Protein AF-A0A382SF83-F1 (afdb_monomer_lite)

Radius of gyration: 15.13 Å; chains: 1; bounding box: 39×24×41 Å

InterPro domains:
  IPR010982 Lambda repressor-like, DNA-binding domain superfamily [SSF47413] (2-53)

Structure (mmCIF, N/CA/C/O backbone):
data_AF-A0A382SF83-F1
#
_entry.id   AF-A0A382SF83-F1
#
loop_
_atom_site.group_PDB
_atom_site.id
_atom_site.type_symbol
_atom_site.label_atom_id
_atom_site.label_alt_id
_atom_site.label_comp_id
_atom_site.label_asym_id
_atom_site.label_entity_id
_atom_site.label_seq_id
_atom_site.pdbx_PDB_ins_code
_atom_site.Cartn_x
_atom_site.Cartn_y
_atom_site.Cartn_z
_atom_site.occupancy
_atom_site.B_iso_or_equiv
_atom_site.auth_seq_id
_atom_site.auth_comp_id
_atom_site.auth_asym_id
_atom_site.auth_atom_id
_atom_site.pdbx_PDB_model_num
ATOM 1 N N . MET A 1 1 ? -10.165 9.169 -6.298 1.00 89.06 1 MET A N 1
ATOM 2 C CA . MET A 1 1 ? -9.022 8.776 -5.436 1.00 89.06 1 MET A CA 1
ATOM 3 C C . MET A 1 1 ? -8.700 7.308 -5.700 1.00 89.06 1 MET A C 1
ATOM 5 O O . MET A 1 1 ? -9.642 6.532 -5.744 1.00 89.06 1 MET A O 1
ATOM 9 N N . LYS A 1 2 ? -7.432 6.914 -5.899 1.00 94.81 2 LYS A N 1
ATOM 10 C CA . LYS A 1 2 ? -7.041 5.495 -6.081 1.00 94.81 2 LYS A CA 1
ATOM 11 C C . LYS A 1 2 ? -6.631 4.865 -4.742 1.00 94.81 2 LYS A C 1
ATOM 13 O O . LYS A 1 2 ? -6.110 5.567 -3.877 1.00 94.81 2 LYS A O 1
ATOM 18 N N . PHE A 1 3 ? -6.817 3.551 -4.590 1.00 96.25 3 PHE A N 1
ATOM 19 C CA . PHE A 1 3 ? -6.477 2.808 -3.365 1.00 96.25 3 PHE A CA 1
ATOM 20 C C . PHE A 1 3 ? -5.038 3.054 -2.888 1.00 96.25 3 PHE A C 1
ATOM 22 O O . PHE A 1 3 ? -4.833 3.456 -1.746 1.00 96.25 3 PHE A O 1
ATOM 29 N N . HIS A 1 4 ? -4.051 2.859 -3.765 1.00 96.38 4 HIS A N 1
ATOM 30 C CA . HIS A 1 4 ? -2.633 2.948 -3.407 1.00 96.38 4 HIS A CA 1
ATOM 31 C C . HIS A 1 4 ? -2.219 4.365 -2.981 1.00 96.38 4 HIS A C 1
ATOM 33 O O . HIS A 1 4 ? -1.430 4.523 -2.050 1.00 96.38 4 HIS A O 1
ATOM 39 N N . LEU A 1 5 ? -2.812 5.398 -3.591 1.00 96.94 5 LEU A N 1
ATOM 40 C CA . LEU A 1 5 ? -2.595 6.794 -3.202 1.00 96.94 5 LEU A CA 1
ATOM 41 C C . LEU A 1 5 ? -3.116 7.054 -1.789 1.00 96.94 5 LEU A C 1
ATOM 43 O O . LEU A 1 5 ? -2.399 7.611 -0.961 1.00 96.94 5 LEU A O 1
ATOM 47 N N . TYR A 1 6 ? -4.339 6.608 -1.500 1.00 97.56 6 TYR A N 1
ATOM 48 C CA . TYR A 1 6 ? -4.949 6.802 -0.188 1.00 97.56 6 TYR A CA 1
ATOM 49 C C . TYR A 1 6 ? -4.226 6.008 0.911 1.00 97.56 6 TYR A C 1
ATOM 51 O O . TYR A 1 6 ? -3.936 6.543 1.981 1.00 97.56 6 TYR A O 1
ATOM 59 N N . LEU A 1 7 ? -3.842 4.761 0.619 1.00 97.50 7 LEU A N 1
ATOM 60 C CA . LEU A 1 7 ? -3.023 3.930 1.503 1.00 97.50 7 LEU A CA 1
ATOM 61 C C . LEU A 1 7 ? -1.705 4.634 1.862 1.00 97.50 7 LEU A C 1
ATOM 63 O O . LEU A 1 7 ? -1.361 4.766 3.039 1.00 97.50 7 LEU A O 1
ATOM 67 N N . LYS A 1 8 ? -0.990 5.133 0.847 1.00 97.00 8 LYS A N 1
ATOM 68 C CA . LYS A 1 8 ? 0.284 5.837 1.019 1.00 97.00 8 LYS A CA 1
ATOM 69 C C . LYS A 1 8 ? 0.114 7.140 1.804 1.00 97.00 8 LYS A C 1
ATOM 71 O O . LYS A 1 8 ? 0.955 7.449 2.646 1.00 97.00 8 LYS A O 1
ATOM 76 N N . GLN A 1 9 ? -0.972 7.882 1.577 1.00 96.69 9 GLN A N 1
ATOM 77 C CA . GLN A 1 9 ? -1.297 9.095 2.336 1.00 96.69 9 GLN A CA 1
ATOM 78 C C . GLN A 1 9 ? -1.487 8.799 3.828 1.00 96.69 9 GLN A C 1
ATOM 80 O O . GLN A 1 9 ? -0.855 9.454 4.660 1.00 96.69 9 GLN A O 1
ATOM 85 N N . LEU A 1 10 ? -2.293 7.787 4.174 1.00 96.50 10 LEU A N 1
ATOM 86 C CA . LEU A 1 10 ? -2.493 7.367 5.566 1.00 96.50 10 LEU A CA 1
ATOM 87 C C . LEU A 1 10 ? -1.172 6.956 6.220 1.00 96.50 10 LEU A C 1
ATOM 89 O O . LEU A 1 10 ? -0.874 7.383 7.339 1.00 96.50 10 LEU A O 1
ATOM 93 N N . ARG A 1 11 ? -0.344 6.191 5.497 1.00 96.56 11 ARG A N 1
ATOM 94 C CA . ARG A 1 11 ? 0.975 5.792 5.983 1.00 96.56 11 ARG A CA 1
ATOM 95 C C . ARG A 1 11 ? 1.871 7.002 6.244 1.00 96.56 11 ARG A C 1
ATOM 97 O O . ARG A 1 11 ? 2.387 7.134 7.345 1.00 96.56 11 ARG A O 1
ATOM 104 N N . ILE A 1 12 ? 2.070 7.893 5.272 1.00 96.00 12 ILE A N 1
ATOM 105 C CA . ILE A 1 12 ? 2.972 9.050 5.427 1.00 96.00 12 ILE A CA 1
ATOM 106 C C . ILE A 1 12 ? 2.533 9.941 6.592 1.00 96.00 12 ILE A C 1
ATOM 108 O O . ILE A 1 12 ? 3.378 10.425 7.346 1.00 96.00 12 ILE A O 1
ATOM 112 N N . LYS A 1 13 ? 1.219 10.129 6.756 1.00 95.12 13 LYS A N 1
ATOM 113 C CA . LYS A 1 13 ? 0.654 10.987 7.799 1.00 95.12 13 LYS A CA 1
ATOM 114 C C . LYS A 1 13 ? 0.940 10.468 9.209 1.00 95.12 13 LYS A C 1
ATOM 116 O O . LYS A 1 13 ? 1.187 11.279 10.095 1.00 95.12 13 LYS A O 1
ATOM 121 N N . ARG A 1 14 ? 0.885 9.149 9.432 1.00 93.38 14 ARG A N 1
ATOM 122 C CA . ARG A 1 14 ? 0.871 8.578 10.794 1.00 93.38 14 ARG A CA 1
ATOM 123 C C . ARG A 1 14 ? 1.957 7.545 11.088 1.00 93.38 14 ARG A C 1
ATOM 125 O O . ARG A 1 14 ? 2.256 7.307 12.250 1.00 93.38 14 ARG A O 1
ATOM 132 N N . PHE A 1 15 ? 2.585 6.966 10.069 1.00 92.69 15 PHE A N 1
ATOM 133 C CA . PHE A 1 15 ? 3.624 5.946 10.216 1.00 92.69 15 PHE A CA 1
ATOM 134 C C . PHE A 1 15 ? 4.747 6.127 9.178 1.00 92.69 15 PHE A C 1
ATOM 136 O O . PHE A 1 15 ? 4.824 5.445 8.151 1.00 92.69 15 PHE A O 1
ATOM 143 N N . LYS A 1 16 ? 5.652 7.079 9.439 1.00 91.88 16 LYS A N 1
ATOM 144 C CA . LYS A 1 16 ? 6.702 7.481 8.482 1.00 91.88 16 LYS A CA 1
ATOM 145 C C . LYS A 1 16 ? 7.709 6.370 8.162 1.00 91.88 16 LYS A C 1
ATOM 147 O O . LYS A 1 16 ? 8.140 6.280 7.012 1.00 91.88 16 LYS A O 1
ATOM 152 N N . ASP A 1 17 ? 8.045 5.521 9.134 1.00 94.62 17 ASP A N 1
ATOM 153 C CA . ASP A 1 17 ? 9.006 4.428 8.958 1.00 94.62 17 ASP A CA 1
ATOM 154 C C . ASP A 1 17 ? 8.367 3.215 8.265 1.00 94.62 17 ASP A C 1
ATOM 156 O O . ASP A 1 17 ? 7.779 2.329 8.889 1.00 94.62 17 ASP A O 1
ATOM 160 N N . THR A 1 18 ? 8.513 3.152 6.943 1.00 94.38 18 THR A N 1
ATOM 161 C CA . THR A 1 18 ? 8.000 2.031 6.149 1.00 94.38 18 THR A CA 1
ATOM 162 C C . THR A 1 18 ? 8.653 0.700 6.528 1.00 94.38 18 THR A C 1
ATOM 164 O O . THR A 1 18 ? 7.973 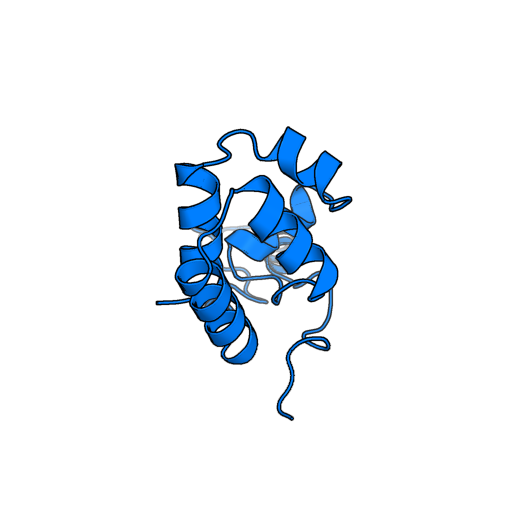-0.322 6.496 1.00 94.38 18 THR A O 1
ATOM 167 N N . LYS A 1 19 ? 9.942 0.674 6.909 1.00 95.19 19 LYS A N 1
ATOM 168 C CA . LYS A 1 19 ? 10.654 -0.578 7.222 1.00 95.19 19 LYS A CA 1
ATOM 169 C C . LYS A 1 19 ? 10.080 -1.204 8.488 1.00 95.19 19 LYS A C 1
ATOM 171 O O . LYS A 1 19 ? 9.720 -2.380 8.472 1.00 95.19 19 LYS A O 1
ATOM 176 N N . LYS A 1 20 ? 9.926 -0.409 9.548 1.00 96.06 20 LYS A N 1
ATOM 177 C CA . LYS A 1 20 ? 9.314 -0.861 10.802 1.00 96.06 20 LYS A CA 1
ATOM 178 C C . LYS A 1 20 ? 7.873 -1.322 10.588 1.00 96.06 20 LYS A C 1
ATOM 180 O O . LYS A 1 20 ? 7.496 -2.379 11.086 1.00 96.06 20 LYS A O 1
ATOM 185 N N . MET A 1 21 ? 7.091 -0.592 9.791 1.00 96.38 21 MET A N 1
ATOM 186 C CA . MET A 1 21 ? 5.714 -0.986 9.484 1.00 96.38 21 MET A CA 1
ATOM 187 C C . MET A 1 21 ? 5.649 -2.336 8.765 1.00 96.38 21 MET A C 1
ATOM 189 O O . MET A 1 21 ? 4.856 -3.189 9.144 1.00 96.38 21 MET A O 1
ATOM 193 N N . CYS A 1 22 ? 6.490 -2.542 7.749 1.00 96.56 22 CYS A N 1
ATOM 194 C CA . CYS A 1 22 ? 6.538 -3.790 6.986 1.00 96.56 22 CYS A CA 1
ATOM 195 C C . CYS A 1 22 ? 6.836 -4.992 7.895 1.00 96.56 22 CYS A C 1
ATOM 197 O O . CYS A 1 22 ? 6.139 -6.004 7.820 1.00 96.56 22 CYS A O 1
ATOM 199 N N . ILE A 1 23 ? 7.787 -4.840 8.826 1.00 96.69 23 ILE A N 1
ATOM 200 C CA . ILE A 1 23 ? 8.104 -5.858 9.840 1.00 96.69 23 ILE A CA 1
ATOM 201 C C . ILE A 1 23 ? 6.872 -6.166 10.704 1.00 96.69 23 ILE A C 1
ATOM 203 O O . ILE A 1 23 ? 6.504 -7.328 10.852 1.00 96.69 23 ILE A O 1
ATOM 207 N N . MET A 1 24 ? 6.187 -5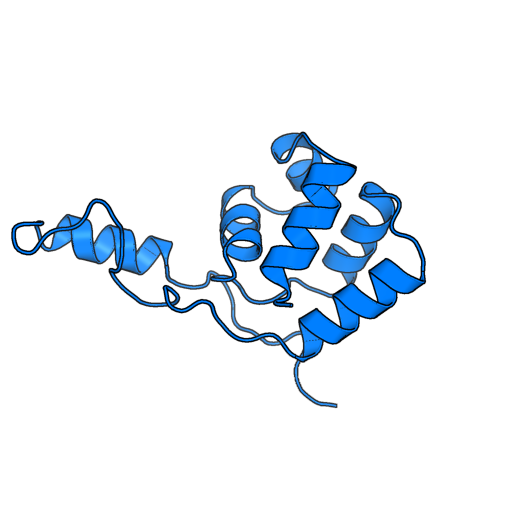.141 11.220 1.00 96.44 24 MET A N 1
ATOM 208 C CA . MET A 1 24 ? 4.991 -5.318 12.062 1.00 96.44 24 MET A CA 1
ATOM 209 C C . MET A 1 24 ? 3.800 -5.925 11.300 1.00 96.44 24 MET A C 1
ATOM 211 O O . MET A 1 24 ? 2.979 -6.635 11.880 1.00 96.44 24 MET A O 1
ATOM 215 N N . LEU A 1 25 ? 3.695 -5.658 9.997 1.00 95.75 25 LEU A N 1
ATOM 216 C CA . LEU A 1 25 ? 2.674 -6.240 9.127 1.00 95.75 25 LEU A CA 1
ATOM 217 C C . LEU A 1 25 ? 2.994 -7.679 8.707 1.00 95.75 25 LEU A C 1
ATOM 219 O O . LEU A 1 25 ? 2.078 -8.389 8.285 1.00 95.75 25 LEU A O 1
ATOM 223 N N . GLY A 1 26 ? 4.254 -8.111 8.823 1.00 95.06 26 GLY A N 1
ATOM 224 C CA . GLY A 1 26 ? 4.727 -9.387 8.287 1.00 95.06 26 GLY A CA 1
ATOM 225 C C . GLY A 1 26 ? 4.732 -9.411 6.756 1.00 95.06 26 GLY A C 1
ATOM 226 O O . GLY A 1 26 ? 4.425 -10.438 6.156 1.00 95.06 26 GLY A O 1
ATOM 227 N N . VAL A 1 27 ? 5.012 -8.270 6.119 1.00 95.00 27 VAL A N 1
ATOM 228 C CA . VAL A 1 27 ? 5.054 -8.111 4.657 1.00 95.00 27 VAL A CA 1
ATOM 229 C C . VAL A 1 27 ? 6.439 -7.610 4.265 1.00 95.00 27 VAL A C 1
ATOM 231 O O . VAL A 1 27 ? 6.993 -6.748 4.945 1.00 95.00 27 VAL A O 1
ATOM 234 N N . SER A 1 28 ? 7.019 -8.130 3.180 1.00 95.88 28 SER A N 1
ATOM 235 C CA . SER A 1 28 ? 8.317 -7.639 2.709 1.00 95.88 28 SER A CA 1
ATOM 236 C C . SER A 1 28 ? 8.216 -6.188 2.224 1.00 95.88 28 SER A C 1
ATOM 238 O O . SER A 1 28 ? 7.174 -5.731 1.742 1.00 95.88 28 SER A O 1
ATOM 240 N N . LYS A 1 29 ? 9.320 -5.446 2.346 1.00 94.94 29 LYS A N 1
ATOM 241 C CA . LYS A 1 29 ? 9.374 -4.038 1.936 1.00 94.94 29 LYS A CA 1
ATOM 242 C C . LYS A 1 29 ? 9.101 -3.871 0.438 1.00 94.94 29 LYS A C 1
ATOM 244 O O . LYS A 1 29 ? 8.434 -2.912 0.058 1.00 94.94 29 LYS A O 1
ATOM 249 N N . ASP A 1 30 ? 9.575 -4.800 -0.388 1.00 93.50 30 ASP A N 1
ATOM 250 C CA . ASP A 1 30 ? 9.425 -4.739 -1.845 1.00 93.50 30 ASP A CA 1
ATOM 251 C C . ASP A 1 30 ? 7.974 -4.972 -2.275 1.00 93.50 30 ASP A C 1
ATOM 253 O O . ASP A 1 30 ? 7.425 -4.180 -3.045 1.00 93.50 30 ASP A O 1
ATOM 257 N N . ILE A 1 31 ? 7.302 -5.957 -1.664 1.00 94.75 31 ILE A N 1
ATOM 258 C CA . ILE A 1 31 ? 5.864 -6.180 -1.863 1.00 94.75 31 ILE A CA 1
ATOM 259 C C . ILE A 1 31 ? 5.085 -4.928 -1.456 1.00 94.75 31 ILE A C 1
ATOM 261 O O . ILE A 1 31 ? 4.217 -4.464 -2.200 1.00 94.75 31 ILE A O 1
ATOM 265 N N . TRP A 1 32 ? 5.396 -4.353 -0.288 1.00 96.50 32 TRP A N 1
ATOM 266 C CA . TRP A 1 32 ? 4.716 -3.149 0.190 1.00 96.50 32 TRP A CA 1
ATOM 267 C C . TRP A 1 32 ? 4.938 -1.948 -0.733 1.00 96.50 32 TRP A C 1
ATOM 269 O O . TRP A 1 32 ? 3.992 -1.223 -1.042 1.00 96.50 32 TRP A O 1
ATOM 279 N N . ARG A 1 33 ? 6.163 -1.761 -1.237 1.00 95.19 33 ARG A N 1
ATOM 280 C CA . ARG A 1 33 ? 6.487 -0.724 -2.225 1.00 95.19 33 ARG A CA 1
ATOM 281 C C . ARG A 1 33 ? 5.613 -0.868 -3.469 1.00 95.19 33 ARG A C 1
ATOM 283 O O . ARG A 1 33 ? 5.023 0.118 -3.903 1.00 95.19 33 ARG A O 1
ATOM 290 N N . LYS A 1 34 ? 5.485 -2.078 -4.020 1.00 95.44 34 LYS A N 1
ATOM 291 C CA . LYS A 1 34 ? 4.621 -2.349 -5.179 1.00 95.44 34 LYS A CA 1
ATOM 292 C C . LYS A 1 34 ? 3.136 -2.104 -4.874 1.00 95.44 34 LYS A C 1
ATOM 294 O O . LYS A 1 34 ? 2.423 -1.616 -5.749 1.00 95.44 34 LYS A O 1
ATOM 299 N N . ILE A 1 35 ? 2.669 -2.350 -3.642 1.00 95.94 35 ILE A N 1
ATOM 300 C CA . ILE A 1 35 ? 1.295 -2.009 -3.212 1.00 95.94 35 ILE A CA 1
ATOM 301 C C . ILE A 1 35 ? 1.101 -0.485 -3.197 1.00 95.94 35 ILE A C 1
ATOM 303 O O . ILE A 1 35 ? 0.120 0.014 -3.744 1.00 95.94 35 ILE A O 1
ATOM 307 N N . GLU A 1 36 ? 2.037 0.277 -2.622 1.00 95.88 36 GLU A N 1
ATOM 308 C CA . GLU A 1 36 ? 1.967 1.750 -2.597 1.00 95.88 36 GLU A CA 1
ATOM 309 C C . GLU A 1 36 ? 2.088 2.392 -3.985 1.00 95.88 36 GLU A C 1
ATOM 311 O O . GLU A 1 36 ? 1.606 3.508 -4.190 1.00 95.88 36 GLU A O 1
ATOM 316 N N . ARG A 1 37 ? 2.711 1.696 -4.941 1.00 94.12 37 ARG A N 1
ATOM 317 C CA . ARG A 1 37 ? 2.758 2.085 -6.359 1.00 94.12 37 ARG A CA 1
ATOM 318 C C . ARG A 1 37 ? 1.489 1.706 -7.128 1.00 94.12 37 ARG A C 1
ATOM 320 O O . ARG A 1 37 ? 1.306 2.163 -8.247 1.00 94.12 37 ARG A O 1
ATOM 327 N N . GLY A 1 38 ? 0.618 0.875 -6.555 1.00 93.62 38 GLY A N 1
ATOM 328 C CA . GLY A 1 38 ? -0.559 0.348 -7.248 1.00 93.62 38 GLY A CA 1
ATOM 329 C C . GLY A 1 38 ? -0.250 -0.725 -8.292 1.00 93.62 38 GLY A C 1
ATOM 330 O O . GLY A 1 38 ? -1.140 -1.062 -9.067 1.00 93.62 38 GLY A O 1
ATOM 331 N N . ILE A 1 39 ? 0.980 -1.250 -8.305 1.00 94.19 39 ILE A N 1
ATOM 332 C CA . ILE A 1 39 ? 1.376 -2.398 -9.128 1.00 94.19 39 ILE A CA 1
ATOM 333 C C . ILE A 1 39 ? 0.759 -3.659 -8.538 1.00 94.19 39 ILE A C 1
ATOM 335 O O . ILE A 1 39 ? 0.016 -4.366 -9.213 1.00 94.19 39 ILE A O 1
ATOM 339 N N . ASN A 1 40 ? 1.011 -3.891 -7.248 1.00 94.69 40 ASN A N 1
ATOM 340 C CA . ASN A 1 40 ? 0.370 -4.983 -6.538 1.00 94.69 40 ASN A CA 1
ATOM 341 C C . ASN A 1 40 ? -1.093 -4.643 -6.235 1.00 94.69 40 ASN A C 1
ATOM 343 O O . ASN A 1 40 ? -1.397 -3.503 -5.849 1.00 94.69 40 ASN A O 1
ATOM 347 N N . PRO A 1 41 ? -1.988 -5.639 -6.329 1.00 94.25 41 PRO A N 1
ATOM 348 C CA . PRO A 1 41 ? -3.348 -5.491 -5.851 1.00 94.25 41 PRO A CA 1
ATOM 349 C C . PRO A 1 41 ? -3.388 -5.276 -4.331 1.00 94.25 41 PRO A C 1
ATOM 351 O O . PRO A 1 41 ? -2.374 -5.421 -3.643 1.00 94.25 41 PRO A O 1
ATOM 354 N N . PRO A 1 42 ? -4.551 -4.915 -3.762 1.00 95.19 42 PRO A N 1
ATOM 355 C CA . PRO A 1 42 ? -4.675 -4.737 -2.327 1.00 95.19 42 PRO A CA 1
ATOM 356 C C . PRO A 1 42 ? -4.354 -6.054 -1.602 1.00 95.19 42 PRO A C 1
ATOM 358 O O . PRO A 1 42 ? -4.821 -7.124 -2.016 1.00 95.19 42 PRO A O 1
ATOM 361 N N . PRO A 1 43 ? -3.585 -6.009 -0.499 1.00 94.94 43 PRO A N 1
ATOM 362 C CA . PRO A 1 43 ? -3.205 -7.211 0.231 1.00 94.94 43 PRO A CA 1
ATOM 363 C C . PRO A 1 43 ? -4.419 -7.804 0.954 1.00 94.94 43 PRO A C 1
ATOM 365 O O . PRO A 1 43 ? -5.482 -7.189 1.023 1.00 94.94 43 PRO A O 1
ATOM 368 N N . LYS A 1 44 ? -4.271 -8.992 1.550 1.00 94.19 44 LYS A N 1
ATOM 369 C CA . LYS A 1 44 ? -5.341 -9.645 2.331 1.00 94.19 44 LYS A CA 1
ATOM 370 C C . LYS A 1 44 ? -6.015 -8.674 3.313 1.00 94.19 44 LYS A C 1
ATOM 372 O O . LYS A 1 44 ? -5.348 -7.866 3.960 1.00 94.19 44 LYS A O 1
ATOM 377 N N . VAL A 1 45 ? -7.325 -8.840 3.516 1.00 93.88 45 VAL A N 1
ATOM 378 C CA . VAL A 1 45 ? -8.120 -8.041 4.472 1.00 93.88 45 VAL A CA 1
ATOM 379 C C . VAL A 1 45 ? -7.483 -8.005 5.865 1.00 93.88 45 VAL A C 1
ATOM 381 O O . VAL A 1 45 ? -7.470 -6.960 6.509 1.00 93.88 45 VAL A O 1
ATOM 384 N N . SER A 1 46 ? -6.908 -9.119 6.327 1.00 94.69 46 SER A N 1
ATOM 385 C CA . SER A 1 46 ? -6.213 -9.193 7.618 1.00 94.69 46 SER A CA 1
ATOM 386 C C . SER A 1 46 ? -4.992 -8.270 7.698 1.00 94.69 46 SER A C 1
ATOM 388 O O . SER A 1 46 ? -4.799 -7.616 8.721 1.00 94.69 46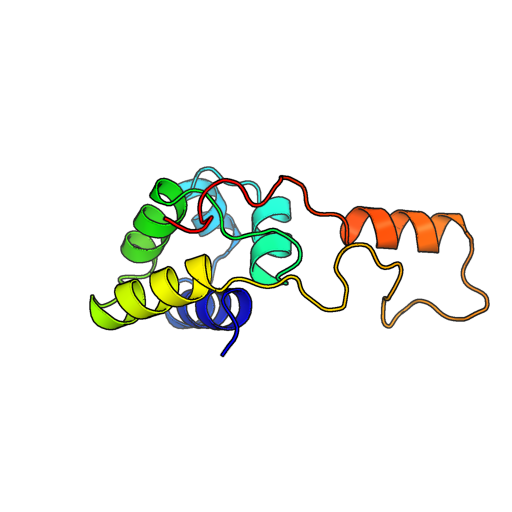 SER A O 1
ATOM 390 N N . VAL A 1 47 ? -4.208 -8.157 6.622 1.00 96.25 47 VAL A N 1
ATOM 391 C CA . VAL A 1 47 ? -3.061 -7.238 6.532 1.00 96.25 47 VAL A CA 1
ATOM 392 C C . VAL A 1 47 ? -3.546 -5.790 6.540 1.00 96.25 47 VAL A C 1
ATOM 394 O O . VAL A 1 47 ? -3.029 -4.979 7.303 1.00 96.25 47 VAL A O 1
ATOM 397 N N . LEU A 1 48 ? -4.585 -5.468 5.764 1.00 95.75 48 LEU A N 1
ATOM 398 C CA . LEU A 1 48 ? -5.161 -4.118 5.720 1.00 95.75 48 LEU A CA 1
ATOM 399 C C . LEU A 1 48 ? -5.799 -3.691 7.051 1.00 95.75 48 LEU A C 1
ATOM 401 O O . LEU A 1 48 ? -5.681 -2.531 7.441 1.00 95.75 48 LEU A O 1
ATOM 405 N N . ARG A 1 49 ? -6.418 -4.621 7.789 1.00 96.88 49 ARG A N 1
ATOM 406 C CA . ARG A 1 49 ? -6.897 -4.374 9.160 1.00 96.88 49 ARG A CA 1
ATOM 407 C C . ARG A 1 49 ? -5.744 -4.070 10.111 1.00 96.88 49 ARG A C 1
ATOM 409 O O . ARG A 1 49 ? -5.806 -3.067 10.812 1.00 96.88 49 ARG A O 1
ATOM 416 N N . LYS A 1 50 ? -4.680 -4.884 10.103 1.00 97.50 50 LYS A N 1
ATOM 417 C CA . LYS A 1 50 ? -3.472 -4.616 10.905 1.00 97.50 50 LYS A CA 1
ATOM 418 C C . LYS A 1 50 ? -2.869 -3.255 10.562 1.00 97.50 50 LYS A C 1
ATOM 420 O O . LYS A 1 50 ? -2.539 -2.499 11.465 1.00 97.50 50 LYS A O 1
ATOM 425 N N . PHE A 1 51 ? -2.797 -2.911 9.276 1.00 97.81 51 PHE A N 1
ATOM 426 C CA . PHE A 1 51 ? -2.356 -1.592 8.826 1.00 97.81 51 PHE A CA 1
ATOM 427 C C . PHE A 1 51 ? -3.203 -0.470 9.433 1.00 97.81 51 PHE A C 1
ATOM 429 O O . PHE A 1 51 ? -2.638 0.465 9.989 1.00 97.81 51 PHE A O 1
ATOM 436 N N . CYS A 1 52 ? -4.535 -0.585 9.396 1.00 97.88 52 CYS A N 1
ATOM 437 C CA . CYS A 1 52 ? -5.436 0.411 9.983 1.00 97.88 52 CYS A CA 1
ATOM 438 C C . CYS A 1 52 ? -5.188 0.608 11.484 1.00 97.88 52 CYS A C 1
ATOM 440 O O . CYS A 1 52 ? -5.186 1.744 11.946 1.00 97.88 52 CYS A O 1
ATOM 442 N N . VAL A 1 53 ? -4.909 -0.469 12.225 1.00 97.25 53 VAL A N 1
ATOM 443 C CA . VAL A 1 53 ? -4.526 -0.382 13.644 1.00 97.25 53 VAL A CA 1
ATOM 444 C C . VAL A 1 53 ? -3.190 0.352 13.802 1.00 97.25 53 VAL A C 1
ATOM 446 O O . VAL A 1 53 ? -3.106 1.294 14.585 1.00 97.25 53 VAL A O 1
ATOM 449 N N . LEU A 1 54 ? -2.162 -0.018 13.030 1.00 96.44 54 LEU A N 1
ATOM 450 C CA . LEU A 1 54 ? -0.830 0.597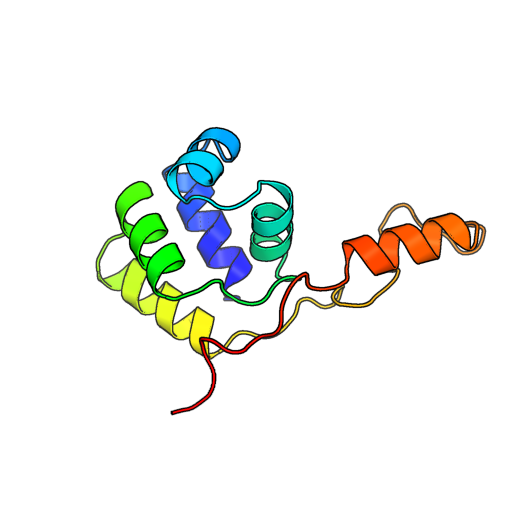 13.121 1.00 96.44 54 LEU A CA 1
ATOM 451 C C . LEU A 1 54 ? -0.836 2.093 12.809 1.00 96.44 54 LEU A C 1
ATOM 453 O O . LEU A 1 54 ? -0.112 2.855 13.443 1.00 96.44 54 LEU A O 1
ATOM 457 N N . VAL A 1 55 ? -1.644 2.517 11.839 1.00 96.44 55 VAL A N 1
ATOM 458 C CA . VAL A 1 55 ? -1.777 3.933 11.482 1.00 96.44 55 VAL A CA 1
ATOM 459 C C . VAL A 1 55 ? -2.879 4.629 12.274 1.00 96.44 55 VAL A C 1
ATOM 461 O O . VAL A 1 55 ? -3.255 5.727 11.889 1.00 96.44 55 VAL A O 1
ATOM 464 N N . ALA A 1 56 ? -3.435 4.019 13.326 1.00 96.25 56 ALA A N 1
ATOM 465 C CA . ALA A 1 56 ? -4.547 4.575 14.103 1.00 96.25 56 ALA A CA 1
ATOM 466 C C . ALA A 1 56 ? -5.645 5.186 13.201 1.00 96.25 56 ALA A C 1
ATOM 468 O O . ALA A 1 56 ? -6.032 6.348 13.348 1.00 96.25 56 ALA A O 1
ATOM 469 N N . ALA A 1 57 ? -6.060 4.433 12.177 1.00 96.88 57 ALA A N 1
ATOM 470 C CA . ALA A 1 57 ? -7.073 4.860 11.222 1.00 96.88 57 ALA A CA 1
ATOM 471 C C . ALA A 1 57 ? -8.421 5.047 11.917 1.00 96.88 57 ALA A C 1
ATOM 473 O O . ALA A 1 57 ? -8.873 4.180 12.663 1.00 96.88 57 ALA A O 1
ATOM 474 N N . LEU A 1 58 ? -9.078 6.166 11.631 1.00 97.19 58 LEU A N 1
ATOM 475 C CA . LEU A 1 58 ? -10.439 6.413 12.082 1.00 97.19 58 LEU A CA 1
ATOM 476 C C . LEU A 1 58 ? -11.403 5.513 11.302 1.00 97.19 58 LEU A C 1
ATOM 478 O O . LEU A 1 58 ? -11.130 5.129 10.161 1.00 97.19 58 LEU A O 1
ATOM 482 N N . SER A 1 59 ? -12.562 5.210 11.885 1.00 96.50 59 SER A N 1
ATOM 483 C CA . SER A 1 59 ? -13.530 4.275 11.294 1.00 96.50 59 SER A CA 1
ATOM 484 C C . SER A 1 59 ? -13.941 4.657 9.867 1.00 96.50 59 SER A C 1
ATOM 486 O O . SER A 1 59 ? -14.071 3.785 9.007 1.00 96.50 59 SER A O 1
ATOM 488 N N . TYR A 1 60 ? -14.086 5.957 9.582 1.00 96.81 60 TYR A N 1
ATOM 489 C CA . TYR A 1 60 ? -14.419 6.438 8.239 1.00 96.81 60 TYR A CA 1
ATOM 490 C C . TYR A 1 60 ? -13.256 6.275 7.247 1.00 96.81 60 TYR A C 1
ATOM 492 O O . TYR A 1 60 ? -13.484 5.935 6.087 1.00 96.81 60 TYR A O 1
ATOM 500 N N . GLU A 1 61 ? -12.009 6.449 7.694 1.00 97.50 61 GLU A N 1
ATOM 501 C CA . GLU A 1 61 ? -10.816 6.259 6.858 1.00 97.50 61 GLU A CA 1
ATOM 502 C C . GLU A 1 61 ? -10.635 4.782 6.520 1.00 97.50 61 GLU A C 1
ATOM 504 O O . GLU A 1 61 ? -10.354 4.420 5.378 1.00 97.50 61 GLU A O 1
ATOM 509 N N . GLN A 1 62 ? -10.866 3.910 7.502 1.00 97.25 62 GLN A N 1
ATOM 510 C CA . GLN A 1 62 ? -10.872 2.471 7.291 1.00 97.25 62 GLN A CA 1
ATOM 511 C C . GLN A 1 62 ? -11.966 2.061 6.295 1.00 97.25 62 GLN A C 1
ATOM 513 O O . GLN A 1 62 ? -11.689 1.316 5.353 1.00 97.25 62 GLN A O 1
ATOM 518 N N . ALA A 1 63 ? -13.198 2.553 6.465 1.00 96.69 63 ALA A N 1
ATOM 519 C CA . ALA A 1 63 ? -14.299 2.258 5.550 1.00 96.69 63 ALA A CA 1
ATOM 520 C C . ALA A 1 63 ? -13.981 2.708 4.114 1.00 96.69 63 ALA A C 1
ATOM 522 O O . ALA A 1 63 ? -14.151 1.929 3.172 1.00 96.69 63 ALA A O 1
ATOM 523 N N . GLN A 1 64 ? -13.442 3.921 3.956 1.00 97.12 64 GLN A N 1
ATOM 524 C CA . GLN A 1 64 ? -13.007 4.456 2.668 1.00 97.12 64 GLN A CA 1
ATOM 525 C C . GLN A 1 64 ? -11.892 3.607 2.045 1.00 97.12 64 GLN A C 1
ATOM 527 O O . GLN A 1 64 ? -11.989 3.230 0.877 1.00 97.12 64 GLN A O 1
ATOM 532 N N . LEU A 1 65 ? -10.858 3.250 2.812 1.00 97.06 65 LEU A N 1
ATOM 533 C CA . LEU A 1 65 ? -9.748 2.422 2.334 1.00 97.06 65 LEU A CA 1
ATOM 534 C C . LEU A 1 65 ? -10.244 1.066 1.811 1.00 97.06 65 LEU A C 1
ATOM 536 O O . LEU A 1 65 ? -9.791 0.595 0.770 1.00 97.06 65 LEU A O 1
ATOM 540 N N . PHE A 1 66 ? -11.203 0.454 2.507 1.00 96.06 66 PHE A N 1
ATOM 541 C CA . PHE A 1 66 ? -11.740 -0.860 2.154 1.00 96.06 66 PHE A CA 1
ATOM 542 C C . PHE A 1 66 ? -12.671 -0.778 0.940 1.00 96.06 66 PHE A C 1
ATOM 544 O O . PHE A 1 66 ? -12.680 -1.690 0.116 1.00 96.06 66 PHE A O 1
ATOM 551 N N . ALA A 1 67 ? -13.438 0.306 0.798 1.00 95.50 67 ALA A N 1
ATOM 552 C CA . ALA A 1 67 ? -14.217 0.564 -0.410 1.00 95.50 67 ALA A CA 1
ATOM 553 C C . ALA A 1 67 ? -13.302 0.726 -1.635 1.00 95.50 67 ALA A C 1
ATOM 555 O O . ALA A 1 67 ? -13.530 0.082 -2.658 1.00 95.50 67 ALA A O 1
ATOM 556 N N . LEU A 1 68 ? -12.217 1.495 -1.497 1.00 95.94 68 LEU A N 1
ATOM 557 C CA . LEU A 1 68 ? -11.223 1.676 -2.557 1.00 95.94 68 LEU A CA 1
ATOM 558 C C . LEU A 1 68 ? -10.487 0.376 -2.904 1.00 95.94 68 LEU A C 1
ATOM 560 O O . LEU A 1 68 ? -10.175 0.160 -4.070 1.00 95.94 68 LEU A O 1
ATOM 564 N N . ALA A 1 69 ? -10.227 -0.495 -1.925 1.00 94.88 69 ALA A N 1
ATOM 565 C CA . ALA A 1 69 ? -9.624 -1.804 -2.173 1.00 94.88 69 ALA A CA 1
ATOM 566 C C . ALA A 1 69 ? -10.527 -2.706 -3.038 1.00 94.88 69 ALA A C 1
ATOM 568 O O . ALA A 1 69 ? -10.035 -3.388 -3.927 1.00 94.88 69 ALA A O 1
ATOM 569 N N . ARG A 1 70 ? -11.854 -2.667 -2.845 1.00 92.69 70 ARG A N 1
ATOM 570 C CA . ARG A 1 70 ? -12.811 -3.414 -3.692 1.00 92.69 70 ARG A CA 1
ATOM 571 C C . ARG A 1 70 ? -12.906 -2.869 -5.115 1.00 92.69 70 ARG A C 1
ATOM 573 O O . ARG A 1 70 ? -13.155 -3.618 -6.049 1.00 92.69 70 ARG A O 1
ATOM 580 N N . GLN A 1 71 ? -12.735 -1.560 -5.271 1.00 91.75 71 GLN A N 1
ATOM 581 C CA . GLN A 1 71 ? -12.749 -0.869 -6.564 1.00 91.75 71 GLN A CA 1
ATOM 582 C C . GLN A 1 71 ? -11.340 -0.720 -7.150 1.00 91.75 71 GLN A C 1
ATOM 584 O O . GLN A 1 71 ? -11.091 0.164 -7.973 1.00 91.75 71 GLN A O 1
ATOM 589 N N . TRP A 1 72 ? -10.389 -1.530 -6.682 1.00 92.56 72 TRP A N 1
ATOM 590 C CA . TRP A 1 72 ? -9.011 -1.406 -7.113 1.00 92.56 72 TRP A CA 1
ATOM 591 C C . TRP A 1 72 ? -8.882 -1.648 -8.617 1.00 92.56 72 TRP A C 1
ATOM 593 O O . TRP A 1 72 ? -9.495 -2.548 -9.189 1.00 92.56 72 TRP A O 1
ATOM 603 N N . SER A 1 73 ? -8.038 -0.827 -9.231 1.00 90.19 73 SER A N 1
ATOM 604 C CA . SER A 1 73 ? -7.576 -0.956 -10.605 1.00 90.19 73 SER A CA 1
ATOM 605 C C . SER A 1 73 ? -6.051 -0.829 -10.620 1.00 90.19 73 SER A C 1
ATOM 607 O O . SER A 1 73 ? -5.502 -0.076 -9.799 1.00 90.19 73 SER A O 1
ATOM 609 N N . PRO A 1 74 ? -5.369 -1.555 -11.522 1.00 90.25 74 PRO A N 1
ATOM 610 C CA . PRO A 1 74 ? -3.919 -1.493 -11.645 1.00 90.25 74 PRO A CA 1
ATOM 611 C C . PRO A 1 74 ? -3.437 -0.085 -12.012 1.00 90.25 74 PRO A C 1
ATOM 613 O O . PRO A 1 74 ? -4.170 0.733 -12.581 1.00 90.25 74 PRO A O 1
ATOM 616 N N . HIS A 1 75 ? -2.188 0.214 -11.656 1.00 91.50 75 HIS A N 1
ATOM 617 C CA . HIS A 1 75 ? -1.507 1.408 -12.145 1.00 91.50 75 HIS A CA 1
ATOM 618 C C . HIS A 1 75 ? -1.257 1.298 -13.660 1.00 91.50 75 HIS A C 1
ATOM 620 O O . HIS A 1 75 ? -1.236 0.203 -14.214 1.00 91.50 75 HIS A O 1
ATOM 626 N N . THR A 1 76 ? -1.039 2.427 -14.339 1.00 88.12 76 THR A N 1
ATOM 627 C CA . THR A 1 76 ? -0.699 2.447 -15.779 1.00 88.12 76 THR A CA 1
ATOM 628 C C . THR A 1 76 ? 0.596 1.708 -16.087 1.00 88.12 76 THR A C 1
ATOM 630 O O . THR A 1 76 ? 0.785 1.212 -17.191 1.00 88.12 76 THR A O 1
ATOM 633 N N . ASP A 1 77 ? 1.473 1.628 -15.090 1.00 85.75 77 ASP A N 1
ATOM 634 C CA . ASP A 1 77 ? 2.786 1.011 -15.227 1.00 85.75 77 ASP A CA 1
ATOM 635 C C . ASP A 1 77 ? 2.741 -0.493 -14.951 1.00 85.75 77 ASP A C 1
ATOM 637 O O . ASP A 1 77 ? 3.747 -1.166 -15.115 1.00 85.75 77 ASP A O 1
ATOM 641 N N . THR A 1 78 ? 1.604 -1.044 -14.514 1.00 85.25 78 THR A N 1
ATOM 642 C CA . THR A 1 78 ? 1.488 -2.480 -14.246 1.00 85.25 78 THR A CA 1
ATOM 643 C C . THR A 1 78 ? 1.745 -3.277 -15.527 1.00 85.25 78 THR A C 1
ATOM 645 O O . THR A 1 78 ? 1.094 -3.043 -16.542 1.00 85.25 78 THR A O 1
ATOM 648 N N . ASN A 1 79 ? 2.667 -4.243 -15.459 1.00 83.94 79 ASN A N 1
ATOM 649 C CA . ASN A 1 79 ? 3.133 -5.068 -16.583 1.00 83.94 79 ASN A CA 1
ATOM 650 C C . ASN A 1 79 ? 3.735 -4.275 -17.757 1.00 83.94 79 ASN A C 1
ATOM 652 O O . ASN A 1 79 ? 3.734 -4.761 -18.887 1.00 83.94 79 ASN A O 1
ATOM 656 N N . SER A 1 80 ? 4.241 -3.063 -17.521 1.00 81.50 80 SER A N 1
ATOM 657 C CA . SER A 1 80 ? 4.916 -2.284 -18.558 1.00 81.50 80 SER A CA 1
ATOM 658 C C . SER A 1 80 ? 6.412 -2.157 -18.280 1.00 81.50 80 SER A C 1
ATOM 660 O O . SER A 1 80 ? 6.848 -2.134 -17.132 1.00 81.50 80 SER A O 1
ATOM 662 N N . GLY A 1 81 ? 7.207 -1.995 -19.336 1.00 75.75 81 GLY A N 1
ATOM 663 C CA . GLY A 1 81 ? 8.592 -1.535 -19.231 1.00 75.75 81 GLY A CA 1
ATOM 664 C C . GLY A 1 81 ? 8.695 -0.016 -19.056 1.00 75.75 81 GLY A C 1
ATOM 665 O O . GLY A 1 81 ? 9.748 0.549 -19.311 1.00 75.75 81 GLY A O 1
ATOM 666 N N . HIS A 1 82 ? 7.609 0.684 -18.707 1.00 74.25 82 HIS A N 1
ATOM 667 C CA . HIS A 1 82 ? 7.634 2.139 -18.604 1.00 74.25 82 HIS A CA 1
ATOM 668 C C . HIS A 1 82 ? 8.416 2.569 -17.359 1.00 74.25 82 HIS A C 1
ATOM 670 O O . HIS A 1 82 ? 8.073 2.215 -16.228 1.00 74.25 82 HIS A O 1
ATOM 676 N N . HIS A 1 83 ? 9.468 3.356 -17.570 1.00 73.06 83 HIS A N 1
ATOM 677 C CA . HIS A 1 83 ? 10.233 3.987 -16.505 1.00 73.06 83 HIS A CA 1
ATOM 678 C C . HIS A 1 83 ? 10.847 5.291 -17.020 1.00 73.06 83 HIS A C 1
ATOM 680 O O . HIS A 1 83 ? 11.377 5.323 -18.125 1.00 73.06 83 HIS A O 1
ATOM 686 N N . ASN A 1 84 ? 10.857 6.347 -16.202 1.00 72.56 84 ASN A N 1
ATOM 687 C CA . ASN A 1 84 ? 11.378 7.669 -16.594 1.00 72.56 84 ASN A CA 1
ATOM 688 C C . ASN A 1 84 ? 12.871 7.671 -16.973 1.00 72.56 84 ASN A C 1
ATOM 690 O O . ASN A 1 84 ? 13.353 8.637 -17.552 1.00 72.56 84 ASN A O 1
ATOM 694 N N . LEU A 1 85 ? 13.608 6.619 -16.603 1.00 69.25 85 LEU A N 1
ATOM 695 C CA . LEU A 1 85 ? 15.029 6.455 -16.938 1.00 69.25 85 LEU A CA 1
ATOM 696 C C . LEU A 1 85 ? 15.262 5.632 -18.213 1.00 69.25 85 LEU A C 1
ATOM 698 O O . LEU A 1 85 ? 16.403 5.533 -18.650 1.00 69.25 85 LEU A O 1
ATOM 702 N N . LEU A 1 86 ? 14.217 5.029 -18.786 1.00 72.06 86 LEU A N 1
ATOM 703 C CA . LEU A 1 86 ? 14.326 4.280 -20.032 1.00 72.06 86 LEU A CA 1
ATOM 704 C C . LEU A 1 86 ? 14.082 5.212 -21.220 1.00 72.06 86 LEU A C 1
ATOM 706 O O . LEU A 1 86 ? 13.131 5.990 -21.248 1.00 72.06 86 LEU A O 1
ATOM 710 N N . ASN A 1 87 ? 14.958 5.113 -22.210 1.00 73.19 87 ASN A N 1
ATOM 711 C CA . ASN A 1 87 ? 14.857 5.781 -23.503 1.00 73.19 87 ASN A CA 1
ATOM 712 C C . ASN A 1 87 ? 14.854 4.733 -24.631 1.00 73.19 87 ASN A C 1
ATOM 714 O O . ASN A 1 87 ? 15.051 3.544 -24.388 1.00 73.19 87 ASN A O 1
ATOM 718 N N . GLN A 1 88 ? 14.669 5.168 -25.880 1.00 68.19 88 GLN A N 1
ATOM 719 C CA . GLN A 1 88 ? 14.671 4.270 -27.048 1.00 68.19 88 GLN A CA 1
ATOM 720 C C . GLN A 1 88 ? 15.980 3.482 -27.239 1.00 68.19 88 GLN A C 1
ATOM 722 O O . GLN A 1 88 ? 15.971 2.463 -27.918 1.00 68.19 88 GLN A O 1
ATOM 727 N N . ASN A 1 89 ? 17.079 3.917 -26.614 1.00 75.25 89 ASN A N 1
ATOM 728 C CA . ASN A 1 89 ? 18.392 3.277 -26.711 1.00 75.25 89 ASN A CA 1
ATOM 729 C C . ASN A 1 89 ? 18.698 2.356 -25.518 1.00 75.25 89 ASN A C 1
ATOM 731 O O . ASN A 1 89 ? 19.830 1.897 -25.370 1.00 75.25 89 ASN A O 1
ATOM 735 N N . SER A 1 90 ? 17.733 2.126 -24.625 1.00 77.44 90 SER A N 1
ATOM 736 C CA . SER A 1 90 ? 17.934 1.265 -23.460 1.00 77.44 90 SER A CA 1
ATOM 737 C C . SER A 1 90 ? 18.036 -0.197 -23.888 1.00 77.44 90 SER A C 1
ATOM 739 O O . SER A 1 90 ? 17.290 -0.641 -24.761 1.00 77.44 90 SER A O 1
ATOM 741 N N . SER A 1 91 ? 18.963 -0.950 -23.287 1.00 82.31 91 SER A N 1
ATOM 742 C CA . SER A 1 91 ? 19.144 -2.362 -23.641 1.00 82.31 91 SER A CA 1
ATOM 743 C C . SER A 1 91 ? 17.914 -3.196 -23.264 1.00 82.31 91 SER A C 1
ATOM 745 O O . SER A 1 91 ? 17.158 -2.846 -22.352 1.00 82.31 91 SER A O 1
ATOM 747 N N . SER A 1 92 ? 17.733 -4.324 -23.953 1.00 82.06 92 SER A N 1
ATOM 748 C CA . SER A 1 92 ? 16.654 -5.281 -23.682 1.00 82.06 92 SER A CA 1
ATOM 749 C C . SER A 1 92 ? 16.645 -5.752 -22.225 1.00 82.06 92 SER A C 1
ATOM 751 O O . SER A 1 92 ? 15.585 -5.801 -21.612 1.00 82.06 92 SER A O 1
ATOM 753 N N . GLU A 1 93 ? 17.820 -5.985 -21.637 1.00 84.44 93 GLU A N 1
ATOM 754 C CA . GLU A 1 93 ? 17.979 -6.384 -20.231 1.00 84.44 93 GLU A CA 1
ATOM 755 C C . GLU A 1 93 ? 17.390 -5.353 -19.253 1.00 84.44 93 GLU A C 1
ATOM 757 O O . GLU A 1 93 ? 16.718 -5.713 -18.284 1.00 84.44 93 GLU A O 1
ATOM 762 N N . TRP A 1 94 ? 17.582 -4.056 -19.518 1.00 80.56 94 TRP A N 1
ATOM 763 C CA . TRP A 1 94 ? 17.014 -2.988 -18.690 1.00 80.56 94 TRP A CA 1
ATOM 764 C C . TRP A 1 94 ? 15.489 -2.905 -18.819 1.00 80.56 94 TRP A C 1
ATOM 766 O O . TRP A 1 94 ? 14.796 -2.669 -17.826 1.00 80.56 94 TRP A O 1
ATOM 776 N N . VAL A 1 95 ? 14.955 -3.120 -20.024 1.00 82.62 95 VAL A N 1
ATOM 777 C CA . VAL A 1 95 ? 13.505 -3.145 -20.274 1.00 82.62 95 VAL A CA 1
ATOM 778 C C . VAL A 1 95 ? 12.854 -4.346 -19.583 1.00 82.62 95 VAL A C 1
ATOM 780 O O . VAL A 1 95 ? 11.802 -4.201 -18.954 1.00 82.62 95 VAL A O 1
ATOM 783 N N . GLU A 1 96 ? 13.489 -5.515 -19.633 1.00 84.88 96 GLU A N 1
ATOM 784 C CA . GLU A 1 96 ? 13.028 -6.724 -18.948 1.00 84.88 96 GLU A CA 1
ATOM 785 C C . GLU A 1 96 ? 13.046 -6.557 -17.428 1.00 84.88 96 GLU A C 1
ATOM 787 O O . GLU A 1 96 ? 12.037 -6.828 -16.774 1.00 84.88 96 GLU A O 1
ATOM 792 N N . ALA A 1 97 ? 14.135 -6.028 -16.864 1.00 85.12 97 ALA A N 1
ATOM 793 C CA . ALA A 1 97 ? 14.237 -5.763 -15.431 1.00 85.12 97 ALA A CA 1
ATOM 794 C C . ALA A 1 97 ? 13.139 -4.800 -14.943 1.00 85.12 97 ALA A C 1
ATOM 796 O O . ALA A 1 97 ? 12.510 -5.034 -13.907 1.00 85.12 97 ALA A O 1
ATOM 797 N N . MET A 1 98 ? 12.849 -3.742 -15.709 1.00 84.94 98 MET A N 1
ATOM 798 C CA . MET A 1 98 ? 11.764 -2.812 -15.378 1.00 84.94 98 MET A CA 1
ATOM 799 C C . MET A 1 98 ? 10.386 -3.458 -15.505 1.00 84.94 98 MET A C 1
ATOM 801 O O . MET A 1 98 ? 9.524 -3.238 -14.655 1.00 84.94 98 MET A O 1
ATOM 805 N N . THR A 1 99 ? 10.187 -4.302 -16.516 1.00 84.75 99 THR A N 1
ATOM 806 C CA . THR A 1 99 ? 8.939 -5.054 -16.689 1.00 84.75 99 THR A CA 1
ATOM 807 C C . THR A 1 99 ? 8.704 -6.003 -15.512 1.00 84.75 99 THR A C 1
ATOM 809 O O . THR A 1 99 ? 7.598 -6.050 -14.970 1.00 84.75 99 THR A O 1
ATOM 812 N N . GLN A 1 100 ? 9.742 -6.697 -15.036 1.00 85.81 100 GLN A N 1
ATOM 813 C CA . GLN A 1 100 ? 9.670 -7.558 -13.849 1.00 85.81 100 GLN A CA 1
ATOM 814 C C . GLN A 1 100 ? 9.348 -6.763 -12.574 1.00 85.81 100 GLN A C 1
ATOM 816 O O . GLN A 1 100 ? 8.494 -7.162 -11.778 1.00 85.81 100 GLN A O 1
ATOM 821 N N . GLU A 1 101 ? 9.969 -5.599 -12.387 1.00 86.12 101 GLU A N 1
ATOM 822 C CA . GLU A 1 101 ? 9.680 -4.702 -11.261 1.00 86.12 101 GLU A CA 1
ATOM 823 C C . GLU A 1 101 ? 8.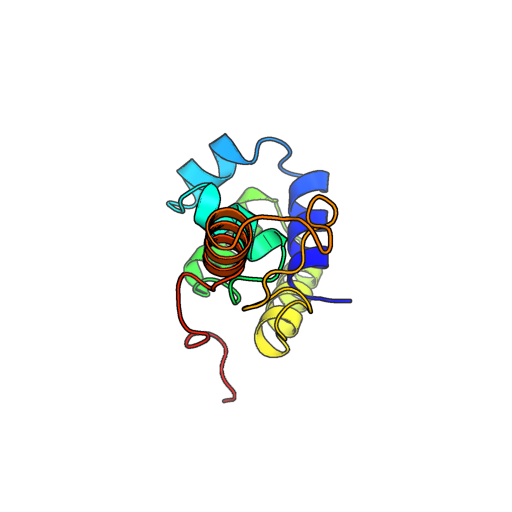236 -4.166 -11.298 1.00 86.12 101 GLU A C 1
ATOM 825 O O . GLU A 1 101 ? 7.619 -3.918 -10.259 1.00 86.12 101 GLU A O 1
ATOM 830 N N . ASN A 1 102 ? 7.671 -4.023 -12.492 1.00 87.81 102 ASN A N 1
ATOM 831 C CA . ASN A 1 102 ? 6.296 -3.598 -12.722 1.00 87.81 102 ASN A CA 1
ATOM 832 C C . ASN A 1 102 ? 5.290 -4.759 -12.798 1.00 87.81 102 ASN A C 1
ATOM 834 O O . ASN A 1 102 ? 4.089 -4.528 -12.965 1.00 87.81 102 ASN A O 1
ATOM 838 N N . THR A 1 103 ? 5.750 -5.998 -12.633 1.00 88.81 103 THR A N 1
ATOM 839 C CA . THR A 1 103 ? 4.891 -7.180 -12.575 1.00 88.81 103 THR A CA 1
ATOM 840 C C . THR A 1 103 ? 4.374 -7.381 -11.141 1.00 88.81 103 THR A C 1
ATOM 842 O O . THR A 1 103 ? 5.165 -7.319 -10.185 1.00 88.81 103 THR A O 1
ATOM 845 N N . PRO A 1 104 ? 3.057 -7.600 -10.945 1.00 90.00 104 PRO A N 1
ATOM 846 C CA . PRO A 1 104 ? 2.494 -7.922 -9.638 1.00 90.00 104 PRO A CA 1
ATOM 847 C C . PRO A 1 104 ? 3.069 -9.221 -9.062 1.00 90.00 104 PRO A C 1
ATOM 849 O O . PRO A 1 104 ? 3.201 -10.215 -9.768 1.00 90.00 104 PRO A O 1
ATOM 852 N N . ASP A 1 105 ? 3.336 -9.247 -7.757 1.00 90.56 105 ASP A N 1
ATOM 853 C CA . ASP A 1 105 ? 3.852 -10.439 -7.067 1.00 90.56 105 ASP A CA 1
ATOM 854 C C . ASP A 1 105 ? 2.750 -11.474 -6.771 1.00 90.56 105 A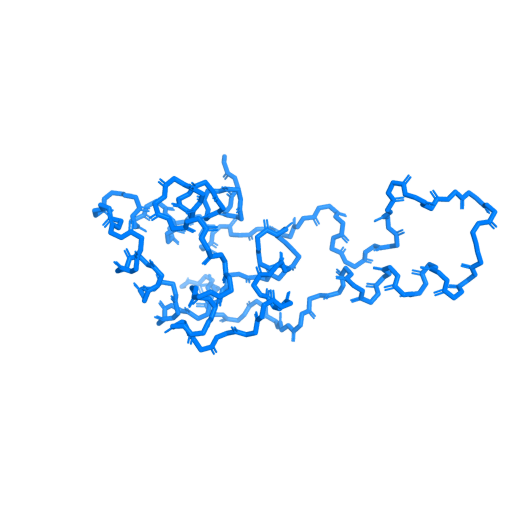SP A C 1
ATOM 856 O O . ASP A 1 105 ? 3.034 -12.610 -6.394 1.00 90.56 105 ASP A O 1
ATOM 860 N N . TYR A 1 106 ? 1.478 -11.074 -6.851 1.00 89.69 106 TYR A N 1
ATOM 861 C CA . TYR A 1 106 ? 0.334 -11.943 -6.589 1.00 89.69 106 TYR A CA 1
ATOM 862 C C . TYR A 1 106 ? -0.939 -11.454 -7.278 1.00 89.69 106 TYR A C 1
ATOM 864 O O . TYR A 1 106 ? -1.127 -10.266 -7.542 1.00 89.69 106 TYR A O 1
ATOM 872 N N . GLU A 1 107 ? -1.855 -12.393 -7.505 1.00 85.00 107 GLU A N 1
ATOM 873 C CA . GLU A 1 107 ? -3.146 -12.136 -8.137 1.00 85.00 107 GLU A CA 1
ATOM 874 C C . GLU A 1 107 ? -4.124 -11.366 -7.240 1.00 85.00 107 GLU A C 1
ATOM 876 O O . GLU A 1 107 ? -4.164 -11.513 -6.010 1.00 85.00 107 GLU A O 1
ATOM 881 N N . HIS A 1 108 ? -5.004 -10.598 -7.884 1.00 80.88 108 HIS A N 1
ATOM 882 C CA . HIS A 1 108 ? -6.073 -9.852 -7.231 1.00 80.88 108 HIS A CA 1
ATOM 883 C C . HIS A 1 108 ? -7.246 -10.761 -6.814 1.00 80.88 108 HIS A C 1
ATOM 885 O O . HIS A 1 108 ? -8.336 -10.693 -7.371 1.00 80.88 108 HIS A O 1
ATOM 891 N N . LYS A 1 109 ? -7.031 -11.619 -5.810 1.00 78.69 109 LYS A N 1
ATOM 892 C CA . LYS A 1 109 ? -8.027 -12.631 -5.400 1.00 78.69 109 LYS A CA 1
ATOM 893 C C . LYS A 1 109 ? -8.856 -12.295 -4.160 1.00 78.69 109 LYS A C 1
ATOM 895 O O . LYS A 1 109 ? -9.912 -12.873 -3.946 1.00 78.69 109 LYS A O 1
ATOM 900 N N . TYR A 1 110 ? -8.387 -11.381 -3.311 1.00 75.81 110 TYR A N 1
ATOM 901 C CA . TYR A 1 110 ? -8.973 -11.187 -1.973 1.00 75.81 110 TYR A CA 1
ATOM 902 C C . TYR A 1 110 ? -10.096 -10.146 -1.903 1.00 75.81 110 TYR A C 1
ATOM 904 O O . TYR A 1 110 ? -10.739 -10.024 -0.862 1.00 75.81 110 TYR A O 1
ATOM 912 N N . TRP A 1 111 ? -10.303 -9.380 -2.974 1.00 78.75 111 TRP A N 1
ATOM 913 C CA . TRP A 1 111 ? -11.199 -8.219 -2.990 1.00 78.75 111 TRP A CA 1
ATOM 914 C C . TRP A 1 111 ? -12.194 -8.232 -4.162 1.00 78.75 111 TRP A C 1
ATOM 916 O O . TRP A 1 111 ? -12.821 -7.209 -4.431 1.00 78.75 111 TRP A O 1
ATOM 926 N N . GLY A 1 112 ? -12.356 -9.385 -4.828 1.00 67.38 112 GLY A N 1
ATOM 927 C CA . GLY A 1 112 ? -13.310 -9.590 -5.924 1.00 67.38 112 GLY A CA 1
ATOM 928 C C . GLY A 1 112 ? -14.772 -9.320 -5.537 1.00 67.38 112 GLY A C 1
ATOM 929 O O . GLY A 1 112 ? -15.113 -9.225 -4.354 1.00 67.38 112 GLY A O 1
ATOM 930 N N . LYS A 1 113 ? -15.632 -9.158 -6.555 1.00 55.16 113 LYS A N 1
ATOM 931 C CA . LYS A 1 113 ? -17.066 -8.871 -6.381 1.00 55.16 113 LYS A CA 1
ATOM 932 C C . LYS A 1 113 ? -17.729 -9.972 -5.542 1.00 55.16 113 LYS A C 1
ATOM 934 O O . LYS A 1 113 ? -17.504 -11.151 -5.798 1.00 55.16 113 LYS A O 1
ATOM 939 N N . ARG A 1 114 ? -18.502 -9.549 -4.537 1.00 46.94 114 ARG A N 1
ATOM 940 C CA . ARG A 1 114 ? -19.507 -10.402 -3.891 1.00 46.94 114 ARG A CA 1
ATOM 941 C C . ARG A 1 114 ? -20.540 -10.848 -4.912 1.00 46.94 114 ARG A C 1
ATOM 943 O O . ARG A 1 114 ? -20.840 -10.016 -5.800 1.00 46.94 114 ARG A O 1
#

Organism: NCBI:txid408172

Foldseek 3Di:
DALLCLLVVLCVVQPVDLCVLCVQLVHDSLLNVCSNQQLAQDDAPSSLVSSCVNSVPDPVSSVVSLVNSLVHDGDPLAQFLDDPPDDPPDDPVSSVVSSVSNYYPDDSDRRYDD

pLDDT: mean 89.87, std 9.4, range [46.94, 97.88]

Sequence (114 aa):
MKFHLYLKQLRIKRFKDTKKMCIMLGVSKDIWRKIERGINPPPKVSVLRKFCVLVAALSYEQAQLFALARQWSPHTDTNSGHHNLLNQNSSSEWVEAMTQENTPDYEHKYWGKR

Secondary structure (DSSP, 8-state):
--HHHHHHHHHHHH---HHHHHHHHT--HHHHHHHHTTSSPPPPHHHHHHHHHHTT--HHHHHHHHHHHHT----TTTT----TT--TT--HHHHHHHHHHTS-SS-S-SS---